Protein AF-A0A6G1S1X4-F1 (afdb_monomer)

Structure (mmCIF, N/CA/C/O backbone):
data_AF-A0A6G1S1X4-F1
#
_entry.id   AF-A0A6G1S1X4-F1
#
loop_
_atom_site.group_PDB
_atom_site.id
_atom_site.type_symbol
_atom_site.label_atom_id
_atom_site.label_alt_id
_atom_site.label_comp_id
_atom_site.label_asym_id
_atom_site.label_entity_id
_atom_site.label_seq_id
_atom_site.pdbx_PDB_ins_code
_atom_site.Cartn_x
_atom_site.Cartn_y
_atom_site.Cartn_z
_atom_site.occupancy
_atom_site.B_iso_or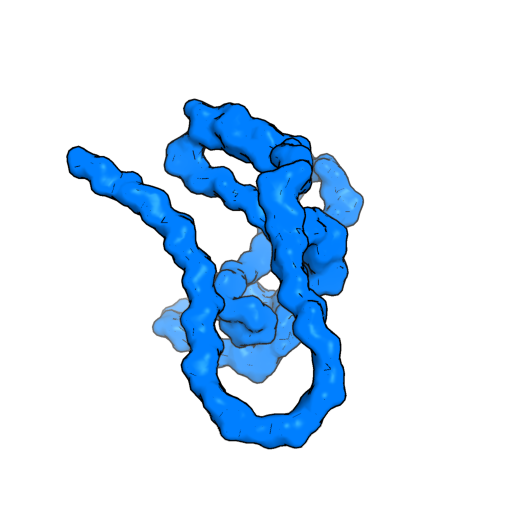_equiv
_atom_site.auth_seq_id
_atom_site.auth_comp_id
_atom_site.auth_asym_id
_atom_site.auth_atom_id
_atom_site.pdbx_PDB_model_num
ATOM 1 N N . LEU A 1 1 ? -6.000 -24.895 -25.074 1.00 34.41 1 LEU A N 1
ATOM 2 C CA . LEU A 1 1 ? -7.017 -23.899 -24.668 1.00 34.41 1 LEU A CA 1
ATOM 3 C C . LEU A 1 1 ? -6.335 -22.536 -24.623 1.00 34.41 1 LEU A C 1
ATOM 5 O O . LEU A 1 1 ? -5.523 -22.303 -23.740 1.00 34.41 1 LEU A O 1
ATOM 9 N N . ARG A 1 2 ? -6.551 -21.707 -25.653 1.00 25.94 2 ARG A N 1
ATOM 10 C CA . ARG A 1 2 ? -6.060 -20.321 -25.721 1.00 25.94 2 ARG A CA 1
ATOM 11 C C . ARG A 1 2 ? -6.908 -19.480 -24.770 1.00 25.94 2 ARG A C 1
ATOM 13 O O . ARG A 1 2 ? -8.113 -19.398 -24.989 1.00 25.94 2 ARG A O 1
ATOM 20 N N . PHE A 1 3 ? -6.298 -18.839 -23.782 1.00 36.88 3 PHE A N 1
ATOM 21 C CA . PHE A 1 3 ? -6.928 -17.700 -23.121 1.00 36.88 3 PHE A CA 1
ATOM 22 C C . PHE A 1 3 ? -6.531 -16.443 -23.890 1.00 36.88 3 PHE A C 1
ATOM 24 O O . PHE A 1 3 ? -5.357 -16.091 -23.973 1.00 36.88 3 PHE A O 1
ATOM 31 N N . GLY A 1 4 ? -7.524 -15.866 -24.567 1.00 34.44 4 GLY A N 1
ATOM 32 C CA . GLY A 1 4 ? -7.403 -14.619 -25.304 1.00 34.44 4 GLY A CA 1
ATOM 33 C C . GLY A 1 4 ? -7.146 -13.435 -24.375 1.00 34.44 4 GLY A C 1
ATOM 34 O O . GLY A 1 4 ? -7.507 -13.449 -23.200 1.00 34.44 4 GLY A O 1
ATOM 35 N N . SER A 1 5 ? -6.502 -12.422 -24.941 1.00 41.97 5 SER A N 1
ATOM 36 C CA . SER A 1 5 ? -6.198 -11.123 -24.346 1.00 41.97 5 SER A CA 1
ATOM 37 C C . SER A 1 5 ? -7.406 -10.469 -23.663 1.00 41.97 5 SER A C 1
ATOM 39 O O . SER A 1 5 ? -8.506 -10.538 -24.211 1.00 41.97 5 SER A O 1
ATOM 41 N N . PRO A 1 6 ? -7.210 -9.687 -22.589 1.00 48.66 6 PRO A N 1
ATOM 42 C CA . PRO A 1 6 ? -8.161 -8.660 -22.205 1.00 48.66 6 PRO A CA 1
ATOM 43 C C . PRO A 1 6 ? -7.628 -7.280 -22.611 1.00 48.66 6 PRO A C 1
ATOM 45 O O . PRO A 1 6 ? -6.820 -6.671 -21.917 1.00 48.66 6 PRO A O 1
ATOM 48 N N . ASN A 1 7 ? -8.118 -6.773 -23.744 1.00 40.28 7 ASN A N 1
ATOM 49 C CA . ASN A 1 7 ? -8.338 -5.337 -23.904 1.00 40.28 7 ASN A CA 1
ATOM 50 C C . ASN A 1 7 ? -9.692 -5.054 -23.245 1.00 40.28 7 ASN A C 1
ATOM 52 O O . ASN A 1 7 ? -10.721 -5.456 -23.781 1.00 40.28 7 ASN A O 1
ATOM 56 N N . VAL A 1 8 ? -9.703 -4.408 -22.080 1.00 38.84 8 VAL A N 1
ATOM 57 C CA . VAL A 1 8 ? -10.938 -3.894 -21.472 1.00 38.84 8 VAL A CA 1
ATOM 58 C C . VAL A 1 8 ? -10.743 -2.409 -21.204 1.00 38.84 8 VAL A C 1
ATOM 60 O O . VAL A 1 8 ? -10.212 -1.994 -20.177 1.00 38.84 8 VAL A O 1
ATOM 63 N N . CYS A 1 9 ? -11.169 -1.609 -22.178 1.00 32.97 9 CYS A N 1
ATOM 64 C CA . CYS A 1 9 ? -11.551 -0.220 -21.980 1.00 32.97 9 CYS A CA 1
ATOM 65 C C . CYS A 1 9 ? -13.013 -0.219 -21.519 1.00 32.97 9 CYS A C 1
ATOM 67 O O . CYS A 1 9 ? -13.884 -0.694 -22.243 1.00 32.97 9 CYS A O 1
ATOM 69 N N . LEU A 1 10 ? -13.287 0.292 -20.320 1.00 31.92 10 LEU A N 1
ATOM 70 C CA . LEU A 1 10 ? -14.651 0.536 -19.853 1.00 31.92 10 LEU A CA 1
ATOM 71 C C . LEU A 1 10 ? -15.073 1.941 -20.298 1.00 31.92 10 LEU A C 1
ATOM 73 O O . LEU A 1 10 ? -14.642 2.931 -19.711 1.00 31.92 10 LEU A O 1
ATOM 77 N N . SER A 1 11 ? -15.898 2.020 -21.342 1.00 37.84 11 SER A N 1
ATOM 78 C CA . SER A 1 11 ? -16.684 3.206 -21.688 1.00 37.84 11 SER A CA 1
ATOM 79 C C . SER A 1 11 ? -18.157 2.945 -21.367 1.00 37.84 11 SER A C 1
ATOM 81 O O . SER A 1 11 ? -18.724 1.924 -21.751 1.00 37.84 11 SER A O 1
ATOM 83 N N . GLY A 1 12 ? -18.781 3.874 -20.647 1.00 31.62 12 GLY A N 1
ATOM 84 C CA . GLY A 1 12 ? -20.222 3.917 -20.421 1.00 31.62 12 GLY A CA 1
ATOM 85 C C . GLY A 1 12 ? -20.705 5.350 -20.612 1.00 31.62 12 GLY A C 1
ATOM 86 O O . GLY A 1 12 ? -20.195 6.258 -19.960 1.00 31.62 12 GLY A O 1
ATOM 87 N N . SER A 1 13 ? -21.653 5.551 -21.525 1.00 36.47 13 SER A N 1
ATOM 88 C CA . SER A 1 13 ? -22.295 6.838 -21.821 1.00 36.47 13 SER A CA 1
ATOM 89 C C . SER A 1 13 ? -23.803 6.740 -21.577 1.00 36.47 13 SER A C 1
ATOM 91 O O . SER A 1 13 ? -24.414 5.752 -21.979 1.00 36.47 13 SER A O 1
ATOM 93 N N . SER A 1 14 ? -24.416 7.789 -21.014 1.00 35.94 14 SER A N 1
ATOM 94 C CA . SER A 1 14 ? -25.858 8.067 -21.150 1.00 35.94 14 SER A CA 1
ATOM 95 C C . SER A 1 14 ? -26.177 9.577 -21.038 1.00 35.94 14 SER A C 1
ATOM 97 O O . SER A 1 14 ? -26.083 10.146 -19.958 1.00 35.94 14 SER A O 1
ATOM 99 N N . ALA A 1 15 ? -26.518 10.165 -22.195 1.00 32.44 15 ALA A N 1
ATOM 100 C CA . ALA A 1 15 ? -27.344 11.342 -22.559 1.00 32.44 15 ALA A CA 1
ATOM 101 C C . ALA A 1 15 ? -27.519 12.623 -21.669 1.00 32.44 15 ALA A C 1
ATOM 103 O O . ALA A 1 15 ? -28.174 12.595 -20.634 1.00 32.44 15 ALA A O 1
ATOM 104 N N . SER A 1 16 ? -27.015 13.734 -22.249 1.00 30.92 16 SER A N 1
ATOM 105 C CA . SER A 1 16 ? -27.260 15.215 -22.316 1.00 30.92 16 SER A CA 1
ATOM 106 C C . SER A 1 16 ? -28.614 15.877 -21.892 1.00 30.92 16 SER A C 1
ATOM 108 O O . SER A 1 16 ? -29.606 15.150 -21.843 1.00 30.92 16 SER A O 1
ATOM 110 N N . PRO A 1 17 ? -28.715 17.235 -21.659 1.00 41.69 17 PRO A N 1
ATOM 111 C CA . PRO A 1 17 ? -28.137 18.326 -22.488 1.00 41.69 17 PRO A CA 1
ATOM 112 C C . PRO A 1 17 ? -27.447 19.568 -21.851 1.00 41.69 17 PRO A C 1
ATOM 114 O O . PRO A 1 17 ? -27.802 20.053 -20.785 1.00 41.69 17 PRO A O 1
ATOM 117 N N . GLU A 1 18 ? -26.482 20.060 -22.651 1.00 32.25 18 GLU A N 1
ATOM 118 C CA . GLU A 1 18 ? -26.032 21.435 -22.974 1.00 32.25 18 GLU A CA 1
ATOM 119 C C . GLU A 1 18 ? -25.425 22.386 -21.917 1.00 32.25 18 GLU A C 1
ATOM 121 O O . GLU A 1 18 ? -26.117 23.148 -21.253 1.00 32.25 18 GLU A O 1
ATOM 126 N N . SER A 1 19 ? -24.086 22.491 -21.943 1.00 34.91 19 SER A N 1
ATOM 127 C CA . SER A 1 19 ? -23.380 23.771 -22.153 1.00 34.91 19 SER A CA 1
ATOM 128 C C . SER A 1 19 ? -21.953 23.509 -22.660 1.00 34.91 19 SER A C 1
ATOM 130 O O . SER A 1 19 ? -21.225 22.701 -22.084 1.00 34.91 19 SER A O 1
ATOM 132 N N . GLU A 1 20 ? -21.587 24.174 -23.751 1.00 42.66 20 GLU A N 1
ATOM 133 C CA . GLU A 1 20 ? -20.330 24.088 -24.502 1.00 42.66 20 GLU A CA 1
ATOM 134 C C . GLU A 1 20 ? -19.066 24.179 -23.622 1.00 42.66 20 GLU A C 1
ATOM 136 O O . GLU A 1 20 ? -18.915 25.161 -22.902 1.00 42.66 20 GLU A O 1
ATOM 141 N N . ASN A 1 21 ? -18.122 23.225 -23.735 1.00 38.25 21 ASN A N 1
ATOM 142 C CA . ASN A 1 21 ? -16.709 23.543 -24.013 1.00 38.25 21 ASN A CA 1
ATOM 143 C C . ASN A 1 21 ? -15.818 22.300 -24.249 1.00 38.25 21 ASN A C 1
ATOM 145 O O . ASN A 1 21 ? -15.581 21.510 -23.342 1.00 38.25 21 ASN A O 1
ATOM 149 N N . THR A 1 22 ? -15.250 22.232 -25.456 1.00 38.44 22 THR A N 1
ATOM 150 C CA . THR A 1 22 ? -13.981 21.584 -25.842 1.00 38.44 22 THR A CA 1
ATOM 151 C C . THR A 1 22 ? -13.758 20.118 -25.434 1.00 38.44 22 THR A C 1
ATOM 153 O O . THR A 1 22 ? -13.136 19.809 -24.417 1.00 38.44 22 THR A O 1
ATOM 156 N N . ASP A 1 23 ? -14.136 19.216 -26.347 1.00 39.53 23 ASP A N 1
ATOM 157 C CA . ASP A 1 23 ? -13.670 17.828 -26.430 1.00 39.53 23 ASP A CA 1
ATOM 158 C C . ASP A 1 23 ? -12.138 17.762 -26.560 1.00 39.53 23 ASP A C 1
ATOM 160 O O . ASP A 1 23 ? -11.572 17.656 -27.648 1.00 39.53 23 ASP A O 1
ATOM 164 N N . SER A 1 24 ? -11.436 17.759 -25.431 1.00 51.19 24 SER A N 1
ATOM 165 C CA . SER A 1 24 ? -10.088 17.190 -25.361 1.00 51.19 24 SER A CA 1
ATOM 166 C C . SER A 1 24 ? -10.214 15.692 -25.119 1.00 51.19 24 SER A C 1
ATOM 168 O O . SER A 1 24 ? -9.851 15.174 -24.063 1.00 51.19 24 SER A O 1
ATOM 170 N N . SER A 1 25 ? -10.764 14.993 -26.117 1.00 49.75 25 SER A N 1
ATOM 171 C CA . SER A 1 25 ? -10.571 13.553 -26.239 1.00 49.75 25 SER A CA 1
ATOM 172 C C . SER A 1 25 ? -9.062 13.327 -26.269 1.00 49.75 25 SER A C 1
ATOM 174 O O . SER A 1 25 ? -8.375 13.695 -27.223 1.00 49.75 25 SER A O 1
ATOM 176 N N . SER A 1 26 ? -8.507 12.836 -25.157 1.00 55.41 26 SER A N 1
ATOM 177 C CA . SER A 1 26 ? -7.088 12.523 -25.091 1.00 55.41 26 SER A CA 1
ATOM 178 C C . SER A 1 26 ? -6.873 11.339 -26.019 1.00 55.41 26 SER A C 1
ATOM 180 O O . SER A 1 26 ? -7.031 10.179 -25.632 1.00 55.41 26 SER A O 1
ATOM 182 N N . LEU A 1 27 ? -6.575 11.648 -27.276 1.00 44.09 27 LEU A N 1
ATOM 183 C CA . LEU A 1 27 ? -5.941 10.752 -28.214 1.00 44.09 27 LEU A CA 1
ATOM 184 C C . LEU A 1 27 ? -4.657 10.301 -27.526 1.00 44.09 27 LEU A C 1
ATOM 186 O O . LEU A 1 27 ? -3.635 10.980 -27.573 1.00 44.09 27 LEU A O 1
ATOM 190 N N . CYS A 1 28 ? -4.745 9.192 -26.792 1.00 43.78 28 CYS A N 1
ATOM 191 C CA . CYS A 1 28 ? -3.589 8.473 -26.306 1.00 43.78 28 CYS A CA 1
ATOM 192 C C . CYS A 1 28 ? -2.774 8.152 -27.550 1.00 43.78 28 CYS A C 1
ATOM 194 O O . CYS A 1 28 ? -3.160 7.284 -28.333 1.00 43.78 28 CYS A O 1
ATOM 196 N N . SER A 1 29 ? -1.710 8.925 -27.764 1.00 46.44 29 SER A N 1
ATOM 197 C CA . SER A 1 29 ? -0.785 8.766 -28.871 1.00 46.44 29 SER A CA 1
ATOM 198 C C . SER A 1 29 ? -0.390 7.298 -28.952 1.00 46.44 29 SER A C 1
ATOM 200 O O . SER A 1 29 ? 0.349 6.799 -28.107 1.00 46.44 29 SER A O 1
ATOM 202 N N . GLN A 1 30 ? -0.895 6.603 -29.971 1.00 48.06 30 GLN A N 1
ATOM 203 C CA . GLN A 1 30 ? -0.666 5.173 -30.202 1.00 48.06 30 GLN A CA 1
ATOM 204 C C . GLN A 1 30 ? 0.799 4.852 -30.558 1.00 48.06 30 GLN A C 1
ATOM 206 O O . GLN A 1 30 ? 1.129 3.702 -30.814 1.00 48.06 30 GLN A O 1
ATOM 211 N N . ASN A 1 31 ? 1.679 5.857 -30.520 1.00 44.31 31 ASN A N 1
ATOM 212 C CA . ASN A 1 31 ? 3.085 5.784 -30.903 1.00 44.31 31 ASN A CA 1
ATOM 213 C C . ASN A 1 31 ? 4.023 6.302 -29.797 1.00 44.31 31 ASN A C 1
ATOM 215 O O . ASN A 1 31 ? 5.124 6.754 -30.100 1.00 44.31 31 ASN A O 1
ATOM 219 N N . ALA A 1 32 ? 3.602 6.310 -28.527 1.00 51.91 32 ALA A N 1
ATOM 220 C CA . ALA A 1 32 ? 4.558 6.541 -27.449 1.00 51.91 32 ALA A CA 1
ATOM 221 C C . ALA A 1 32 ? 5.546 5.368 -27.438 1.00 51.91 32 ALA A C 1
ATOM 223 O O . ALA A 1 32 ? 5.125 4.218 -27.294 1.00 51.91 32 ALA A O 1
ATOM 224 N N . GLU A 1 33 ? 6.832 5.662 -27.643 1.00 59.62 33 GLU A N 1
ATOM 225 C CA . GLU A 1 33 ? 7.908 4.680 -27.550 1.00 59.62 33 GLU A CA 1
ATOM 226 C C . GLU A 1 33 ? 7.704 3.817 -26.305 1.00 59.62 33 GLU A C 1
ATOM 228 O O . GLU A 1 33 ? 7.396 4.322 -25.220 1.00 59.62 33 GLU A O 1
ATOM 233 N N . GLU A 1 34 ? 7.815 2.502 -26.481 1.00 66.25 3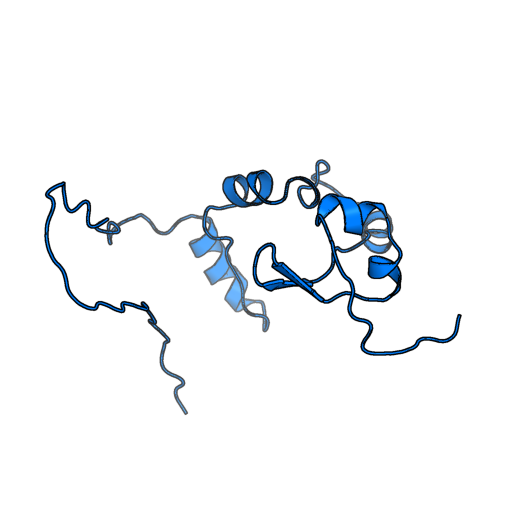4 GLU A N 1
ATOM 234 C CA . GLU A 1 34 ? 7.644 1.560 -25.390 1.00 66.25 34 GLU A CA 1
ATOM 235 C C . GLU A 1 34 ? 8.608 1.927 -24.259 1.00 66.25 34 GLU A C 1
ATOM 237 O O . GLU A 1 34 ? 9.824 1.791 -24.401 1.00 66.25 34 GLU A O 1
ATOM 242 N N . GLY A 1 35 ? 8.060 2.435 -23.151 1.00 79.94 35 GLY A N 1
ATOM 243 C CA . GLY A 1 35 ? 8.864 2.947 -22.051 1.00 79.94 35 GLY A CA 1
ATOM 244 C 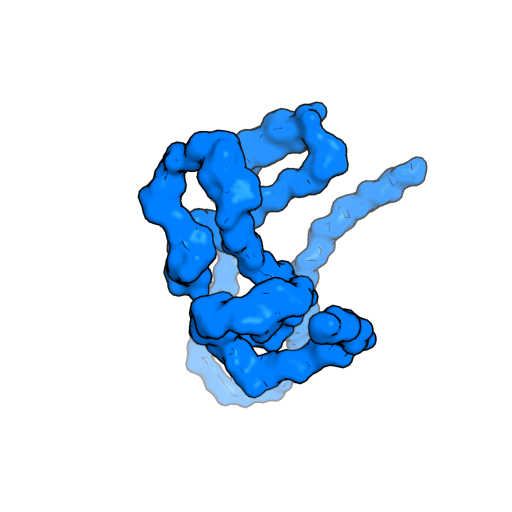C . GLY A 1 35 ? 9.813 1.879 -21.514 1.00 79.94 35 GLY A C 1
ATOM 245 O O . GLY A 1 35 ? 9.459 0.704 -21.433 1.00 79.94 35 GLY A O 1
ATOM 246 N N . THR A 1 36 ? 11.005 2.294 -21.088 1.00 88.38 36 THR A N 1
ATOM 247 C CA . THR A 1 36 ? 12.081 1.417 -20.598 1.00 88.38 36 THR A CA 1
ATOM 248 C C . THR A 1 36 ? 11.608 0.377 -19.569 1.00 88.38 36 THR A C 1
ATOM 250 O O . THR A 1 36 ? 12.032 -0.774 -19.605 1.00 88.38 36 THR A O 1
ATOM 253 N N . ALA A 1 37 ? 10.675 0.748 -18.684 1.00 90.06 37 ALA A N 1
ATOM 254 C CA . ALA A 1 37 ? 10.092 -0.169 -17.702 1.00 90.06 37 ALA A CA 1
ATOM 255 C C . ALA A 1 37 ? 9.303 -1.331 -18.337 1.00 90.06 37 ALA A C 1
ATOM 257 O O . ALA A 1 37 ? 9.342 -2.442 -17.818 1.00 90.06 37 ALA A O 1
ATOM 258 N N . ILE A 1 38 ? 8.608 -1.093 -19.455 1.00 90.50 38 ILE A N 1
ATOM 259 C CA . ILE A 1 38 ? 7.843 -2.117 -20.182 1.00 90.50 38 ILE A CA 1
ATOM 260 C C . ILE A 1 38 ? 8.796 -3.088 -20.876 1.00 90.50 38 ILE A C 1
ATOM 262 O O . ILE A 1 38 ? 8.615 -4.299 -20.755 1.00 90.50 38 ILE A O 1
ATOM 266 N N . GLN A 1 39 ? 9.852 -2.565 -21.507 1.00 91.69 39 GLN A N 1
ATOM 267 C CA . GLN A 1 39 ? 10.883 -3.393 -22.134 1.00 91.69 39 GLN A CA 1
ATOM 268 C C . GLN A 1 39 ? 11.523 -4.336 -21.107 1.00 91.69 39 GLN A C 1
ATOM 270 O O . GLN A 1 39 ? 11.560 -5.547 -21.317 1.00 91.69 39 GLN A O 1
ATOM 275 N N . TYR A 1 40 ? 11.943 -3.807 -19.951 1.00 91.19 40 TYR A N 1
ATOM 276 C CA . TYR A 1 40 ? 12.509 -4.634 -18.884 1.00 91.19 40 TYR A CA 1
ATOM 277 C C . TYR A 1 40 ? 11.504 -5.617 -18.286 1.00 91.19 40 TYR A C 1
ATOM 279 O O . TYR A 1 40 ? 11.879 -6.751 -18.001 1.00 91.19 40 TYR A O 1
ATOM 287 N N . ALA A 1 41 ? 10.238 -5.227 -18.115 1.00 92.38 41 ALA A N 1
ATOM 288 C CA . ALA A 1 41 ? 9.209 -6.126 -17.602 1.00 92.38 41 ALA A CA 1
ATOM 289 C C . ALA A 1 41 ? 8.998 -7.339 -18.517 1.00 92.38 41 ALA A C 1
ATOM 291 O O . ALA A 1 41 ? 8.871 -8.453 -18.013 1.00 92.38 41 ALA A O 1
ATOM 292 N N . ARG A 1 42 ? 9.020 -7.145 -19.844 1.00 91.69 42 ARG A N 1
ATOM 293 C CA . ARG A 1 42 ? 8.920 -8.247 -20.815 1.00 91.69 42 ARG A CA 1
ATOM 294 C C . ARG A 1 42 ? 10.094 -9.207 -20.700 1.00 91.69 42 ARG A C 1
ATOM 296 O O . ARG A 1 42 ? 9.865 -10.402 -20.552 1.00 91.69 42 ARG A O 1
ATOM 303 N N . SER A 1 43 ? 11.323 -8.688 -20.694 1.00 92.50 43 SER A N 1
ATOM 304 C CA . SER A 1 43 ? 12.515 -9.525 -20.518 1.00 92.50 43 SER A CA 1
ATOM 305 C C . SER A 1 43 ? 12.489 -10.262 -19.181 1.00 92.50 43 SER A C 1
ATOM 307 O O . SER A 1 43 ? 12.860 -11.425 -19.106 1.00 92.50 43 SER A O 1
ATOM 309 N N . PHE A 1 44 ? 12.028 -9.606 -18.113 1.00 91.94 44 PHE A N 1
ATOM 310 C CA . PHE A 1 44 ? 11.956 -10.212 -16.787 1.00 91.94 44 PHE A CA 1
ATOM 311 C C . PHE A 1 44 ? 10.888 -11.308 -16.705 1.00 91.94 44 PHE A C 1
ATOM 313 O O . PHE A 1 44 ? 11.102 -12.316 -16.037 1.00 91.94 44 PHE A O 1
ATOM 320 N N . GLN A 1 45 ? 9.767 -11.153 -17.413 1.00 94.31 45 GLN A N 1
ATOM 321 C CA . GLN A 1 45 ? 8.659 -12.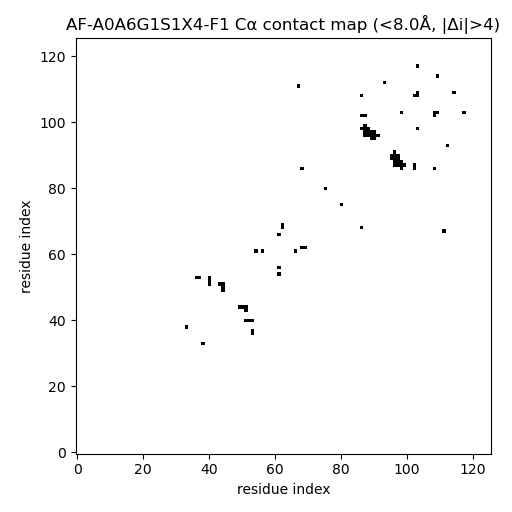109 -17.407 1.00 94.31 45 GLN A CA 1
ATOM 322 C C . GLN A 1 45 ? 9.059 -13.507 -17.904 1.00 94.31 45 GLN A C 1
ATOM 324 O O . GLN A 1 45 ? 8.454 -14.492 -17.492 1.00 94.31 45 GLN A O 1
ATOM 329 N N . GLU A 1 46 ? 10.110 -13.619 -18.716 1.00 92.81 46 GLU A N 1
ATOM 330 C CA . GLU A 1 46 ? 10.665 -14.907 -19.156 1.00 92.81 46 GLU A CA 1
ATOM 331 C C . GLU A 1 46 ? 11.267 -15.731 -18.002 1.00 92.81 46 GLU A C 1
ATOM 333 O O . GLU A 1 46 ? 11.367 -16.953 -18.098 1.00 92.81 46 GLU A O 1
ATOM 338 N N . PHE A 1 47 ? 11.630 -15.083 -16.890 1.00 93.88 47 PHE A N 1
ATOM 339 C CA . PHE A 1 47 ? 12.323 -15.702 -15.755 1.00 93.88 47 PHE A CA 1
ATOM 340 C C . PHE A 1 47 ? 11.432 -15.917 -14.527 1.00 93.88 47 PHE A C 1
ATOM 342 O O . PHE A 1 47 ? 11.896 -16.450 -13.518 1.00 93.88 47 PHE A O 1
ATOM 349 N N . THR A 1 48 ? 10.162 -15.508 -14.572 1.00 93.88 48 THR A N 1
ATOM 350 C CA . THR A 1 48 ? 9.255 -15.573 -13.418 1.00 93.88 48 THR A CA 1
ATOM 351 C C . THR A 1 48 ? 7.901 -16.167 -13.786 1.00 93.88 48 THR A C 1
ATOM 353 O O . THR A 1 48 ? 7.280 -15.805 -14.778 1.00 93.88 48 THR A O 1
ATOM 356 N N . LEU A 1 49 ? 7.404 -17.053 -12.918 1.00 92.06 49 LEU A N 1
ATOM 357 C CA . LEU A 1 49 ? 6.040 -17.589 -12.987 1.00 92.06 49 LEU A CA 1
ATOM 358 C C . LEU A 1 49 ? 4.988 -16.604 -12.446 1.00 92.06 49 LEU A C 1
ATOM 360 O O . LEU A 1 49 ? 3.792 -16.803 -12.650 1.00 92.06 49 LEU A O 1
ATOM 364 N N . HIS A 1 50 ? 5.421 -15.555 -11.745 1.00 91.38 50 HIS A N 1
ATOM 365 C CA . HIS A 1 50 ? 4.558 -14.523 -11.186 1.00 91.38 50 HIS A CA 1
ATOM 366 C C . HIS A 1 50 ? 4.350 -13.389 -12.199 1.00 91.38 50 HIS A C 1
ATOM 368 O O . HIS A 1 50 ? 5.300 -13.003 -12.891 1.00 91.38 50 HIS A O 1
ATOM 374 N N . PRO A 1 51 ? 3.130 -12.830 -12.285 1.00 91.12 51 PRO A N 1
ATOM 375 C CA . PRO A 1 51 ? 2.839 -11.736 -13.201 1.00 91.12 51 PRO A CA 1
ATOM 376 C C . PRO A 1 51 ? 3.681 -10.503 -12.858 1.00 91.12 51 PRO A C 1
ATOM 378 O O . PRO A 1 51 ? 3.712 -10.053 -11.713 1.00 91.12 51 PRO A O 1
ATOM 381 N N . VAL A 1 52 ? 4.340 -9.937 -13.870 1.00 92.25 52 VAL A N 1
ATOM 382 C CA . VAL A 1 52 ? 5.116 -8.701 -13.736 1.00 92.25 52 VAL A CA 1
ATOM 383 C C . VAL A 1 52 ? 4.176 -7.515 -13.933 1.00 92.25 52 VAL A C 1
ATOM 385 O O . VAL A 1 52 ? 3.572 -7.359 -14.993 1.00 92.25 52 VAL A O 1
ATOM 388 N N . LEU A 1 53 ? 4.034 -6.685 -12.902 1.00 91.06 53 LEU A N 1
ATOM 389 C CA . LEU A 1 53 ? 3.159 -5.513 -12.912 1.00 91.06 53 LEU A CA 1
ATOM 390 C C . LEU A 1 53 ? 3.988 -4.230 -12.989 1.00 91.06 53 LEU A C 1
ATOM 392 O O . LEU A 1 53 ? 5.044 -4.121 -12.370 1.00 91.06 53 LEU A O 1
ATOM 396 N N . ILE A 1 54 ? 3.489 -3.241 -13.732 1.00 91.00 54 ILE A N 1
ATOM 397 C CA . ILE A 1 54 ? 4.147 -1.940 -13.907 1.00 91.00 54 ILE A CA 1
ATOM 398 C C . ILE A 1 54 ? 3.288 -0.855 -13.263 1.00 91.00 54 ILE A C 1
ATOM 400 O O . ILE A 1 54 ? 2.086 -0.763 -13.514 1.00 91.00 54 ILE A O 1
ATOM 404 N N . LEU A 1 55 ? 3.919 0.004 -12.460 1.00 87.88 55 LEU A N 1
ATOM 405 C CA . LEU A 1 55 ? 3.256 1.138 -11.822 1.00 87.88 55 LEU A CA 1
ATOM 406 C C . LEU A 1 55 ? 2.8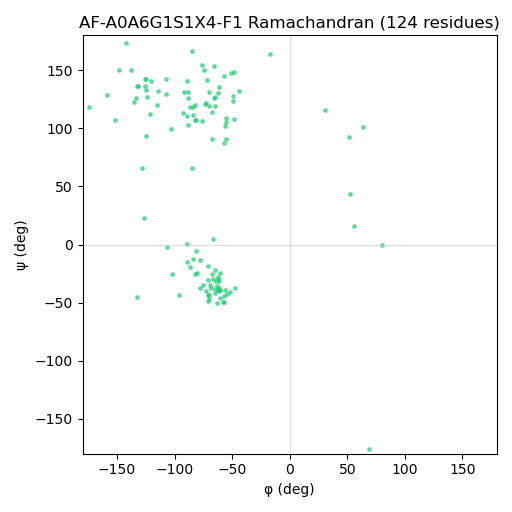35 2.182 -12.864 1.00 87.88 55 LEU A C 1
ATOM 408 O O . LEU A 1 55 ? 3.669 2.854 -13.479 1.00 87.88 55 LEU A O 1
ATOM 412 N N . ARG A 1 56 ? 1.523 2.360 -13.032 1.00 86.94 56 ARG A N 1
ATOM 413 C CA . ARG A 1 56 ? 0.959 3.399 -13.901 1.00 86.94 56 ARG A CA 1
ATOM 414 C C . ARG A 1 56 ? 1.309 4.786 -13.352 1.00 86.94 56 ARG A C 1
ATOM 416 O O . ARG A 1 56 ? 1.054 5.077 -12.190 1.00 86.94 56 ARG A O 1
ATOM 423 N N . GLY A 1 57 ? 1.893 5.644 -14.191 1.00 86.75 57 GLY A N 1
ATOM 424 C CA . GLY A 1 57 ? 2.392 6.965 -13.775 1.00 86.75 57 GLY A CA 1
ATOM 425 C C . GLY A 1 57 ? 3.766 6.940 -13.085 1.00 86.75 57 GLY A C 1
ATOM 426 O O . GLY A 1 57 ? 4.303 7.997 -12.752 1.00 86.75 57 GLY A O 1
ATOM 427 N N . GLY A 1 58 ? 4.360 5.753 -12.918 1.00 89.69 58 GLY A N 1
ATOM 428 C CA . GLY A 1 58 ? 5.699 5.562 -12.369 1.00 89.69 58 GLY A CA 1
ATOM 429 C C . GLY A 1 58 ? 5.826 5.893 -10.880 1.00 89.69 58 GLY A C 1
ATOM 430 O O . GLY A 1 58 ? 4.863 6.236 -10.194 1.00 89.69 58 GLY A O 1
ATOM 431 N N . TYR A 1 59 ? 7.062 5.815 -10.379 1.00 87.88 59 TYR A N 1
ATOM 432 C CA . TYR A 1 59 ? 7.357 6.051 -8.963 1.00 87.88 59 TYR A CA 1
ATOM 433 C C . TYR A 1 59 ? 6.997 7.470 -8.505 1.00 87.88 59 TYR A C 1
ATOM 435 O O . TYR A 1 59 ? 6.575 7.651 -7.372 1.00 87.88 59 TYR A O 1
ATOM 443 N N . ARG A 1 60 ? 7.100 8.468 -9.393 1.00 89.38 60 ARG A N 1
ATOM 444 C CA . ARG A 1 60 ? 6.780 9.869 -9.080 1.00 89.38 60 ARG A CA 1
ATOM 445 C C . ARG A 1 60 ? 5.324 10.053 -8.646 1.00 89.38 60 ARG A C 1
ATOM 447 O O . ARG A 1 60 ? 5.069 10.771 -7.687 1.00 89.38 60 ARG A O 1
ATOM 454 N N . LEU A 1 61 ? 4.377 9.449 -9.368 1.00 89.19 61 LEU A N 1
ATOM 455 C CA . LEU A 1 61 ? 2.962 9.550 -9.011 1.00 89.19 61 LEU A CA 1
ATOM 456 C C . LEU A 1 61 ? 2.679 8.760 -7.730 1.00 89.19 61 LEU A C 1
ATOM 458 O O . LEU A 1 61 ? 2.015 9.260 -6.828 1.00 89.19 61 LEU A O 1
ATOM 462 N N . PHE A 1 62 ? 3.244 7.555 -7.633 1.00 88.88 62 PHE A N 1
ATOM 463 C CA . PHE A 1 62 ? 3.107 6.706 -6.455 1.00 88.88 62 PHE A CA 1
ATOM 464 C C . PHE A 1 62 ? 3.601 7.397 -5.176 1.00 88.88 62 PHE A C 1
ATOM 466 O O . PHE A 1 62 ? 2.866 7.448 -4.194 1.00 88.88 62 PHE A O 1
ATOM 473 N N . SER A 1 63 ? 4.802 7.980 -5.191 1.00 90.44 63 SER A N 1
ATOM 474 C CA . SER A 1 63 ? 5.388 8.631 -4.014 1.00 90.44 63 SER A CA 1
ATOM 475 C C . SER A 1 63 ? 4.644 9.900 -3.595 1.00 90.44 63 SER A C 1
ATOM 477 O O . SER A 1 63 ? 4.662 10.250 -2.418 1.00 90.44 63 SER A O 1
ATOM 479 N N . ALA A 1 64 ? 3.956 10.569 -4.526 1.00 89.75 64 ALA A N 1
ATOM 480 C CA . ALA A 1 64 ? 3.089 11.700 -4.212 1.00 89.75 64 ALA A CA 1
ATOM 481 C C . ALA A 1 64 ? 1.789 11.261 -3.515 1.00 89.75 64 ALA A C 1
ATOM 483 O O . ALA A 1 64 ? 1.337 11.926 -2.585 1.00 89.75 64 ALA A O 1
ATOM 484 N N . CYS A 1 65 ? 1.190 10.148 -3.949 1.00 87.19 65 CYS A N 1
ATOM 485 C CA . CYS A 1 65 ? -0.045 9.622 -3.361 1.00 87.19 65 CYS A CA 1
ATOM 486 C C . CYS A 1 65 ? 0.196 8.889 -2.031 1.00 87.19 65 CYS A C 1
ATOM 488 O O . CYS A 1 65 ? -0.606 9.020 -1.108 1.00 87.19 65 CYS A O 1
ATOM 490 N N . TYR A 1 66 ? 1.306 8.156 -1.923 1.00 88.25 66 TYR A N 1
ATOM 491 C CA . TYR A 1 66 ? 1.638 7.294 -0.786 1.00 88.25 66 TYR A CA 1
ATOM 492 C C . TYR A 1 66 ? 3.045 7.603 -0.244 1.00 88.25 66 TYR A C 1
ATOM 494 O O . TYR A 1 66 ? 3.946 6.761 -0.314 1.00 88.25 66 TYR A O 1
ATOM 502 N N . PRO A 1 67 ? 3.273 8.805 0.318 1.00 87.75 67 PRO A N 1
ATOM 503 C CA . PRO A 1 67 ? 4.600 9.215 0.782 1.00 87.75 67 PRO A CA 1
ATOM 504 C C . PRO A 1 67 ? 5.144 8.316 1.901 1.00 87.75 67 PRO A C 1
ATOM 506 O O . PRO A 1 67 ? 6.347 8.089 1.976 1.00 87.75 67 PRO A O 1
ATOM 509 N N . PHE A 1 68 ? 4.271 7.737 2.724 1.00 86.75 68 PHE A N 1
ATOM 510 C CA . PHE A 1 68 ? 4.635 6.820 3.809 1.00 86.75 68 PHE A CA 1
ATOM 511 C C . PHE A 1 68 ? 5.119 5.439 3.328 1.00 86.75 68 PHE A C 1
ATOM 513 O O . PHE A 1 68 ? 5.791 4.739 4.079 1.00 86.75 68 PHE A O 1
ATOM 520 N N . LEU A 1 69 ? 4.819 5.051 2.081 1.00 84.94 69 LEU A N 1
ATOM 521 C CA . LEU A 1 69 ? 5.360 3.834 1.455 1.00 84.94 69 LEU A CA 1
ATOM 522 C C . LEU A 1 69 ? 6.681 4.095 0.728 1.00 84.94 69 LEU A C 1
ATOM 524 O O . LEU A 1 69 ? 7.398 3.160 0.365 1.00 84.94 69 LEU A O 1
ATOM 528 N N . SER A 1 70 ? 7.000 5.365 0.476 1.00 82.44 70 SER A N 1
ATOM 529 C CA . SER A 1 70 ? 8.234 5.733 -0.201 1.00 82.44 70 SER A CA 1
ATOM 530 C C . SER A 1 70 ? 9.417 5.531 0.743 1.00 82.44 70 SER A C 1
ATOM 532 O O . SER A 1 70 ? 9.474 6.078 1.844 1.00 82.44 70 SER A O 1
ATOM 534 N N . THR A 1 71 ? 10.369 4.700 0.324 1.00 73.75 71 THR A N 1
ATOM 535 C CA . THR A 1 71 ? 11.547 4.412 1.140 1.00 73.75 71 THR A CA 1
ATOM 536 C C . THR A 1 71 ? 12.670 5.378 0.788 1.00 73.75 71 THR A C 1
ATOM 538 O O . THR A 1 71 ? 12.985 5.574 -0.384 1.00 73.75 71 THR A O 1
ATOM 541 N N . GLN A 1 72 ? 13.289 5.987 1.803 1.00 68.50 72 GLN A N 1
ATOM 542 C CA . GLN A 1 72 ? 14.404 6.927 1.610 1.00 68.50 72 GLN A CA 1
ATOM 543 C C . GLN A 1 72 ? 15.748 6.210 1.387 1.00 68.50 72 GLN A C 1
ATOM 545 O O . GLN A 1 72 ? 16.654 6.762 0.766 1.00 68.50 72 GLN A O 1
ATOM 550 N N . LYS A 1 73 ? 15.883 4.969 1.875 1.00 73.88 73 LYS A N 1
ATOM 551 C CA . LYS A 1 73 ? 17.063 4.116 1.679 1.00 73.88 73 LYS A CA 1
ATOM 552 C C . LYS A 1 73 ? 16.944 3.298 0.388 1.00 73.88 73 LYS A C 1
ATOM 554 O O . LYS A 1 73 ? 15.980 2.564 0.204 1.00 73.88 73 LYS A O 1
ATOM 559 N N . ILE A 1 74 ? 17.960 3.395 -0.472 1.00 72.00 74 ILE A N 1
ATOM 560 C CA . ILE A 1 74 ? 18.056 2.637 -1.735 1.00 72.00 74 ILE A CA 1
ATOM 561 C C . ILE A 1 74 ? 18.593 1.212 -1.504 1.00 72.00 74 ILE A C 1
ATOM 563 O O . ILE A 1 74 ? 18.307 0.312 -2.287 1.00 72.00 74 ILE A O 1
ATOM 567 N N . LEU A 1 75 ? 19.356 0.994 -0.428 1.00 75.12 75 LEU A N 1
ATOM 568 C CA . LEU A 1 75 ? 19.976 -0.289 -0.103 1.00 75.12 75 LEU A CA 1
ATOM 569 C C . LEU A 1 75 ? 19.579 -0.720 1.308 1.00 75.12 75 LEU A C 1
ATOM 571 O 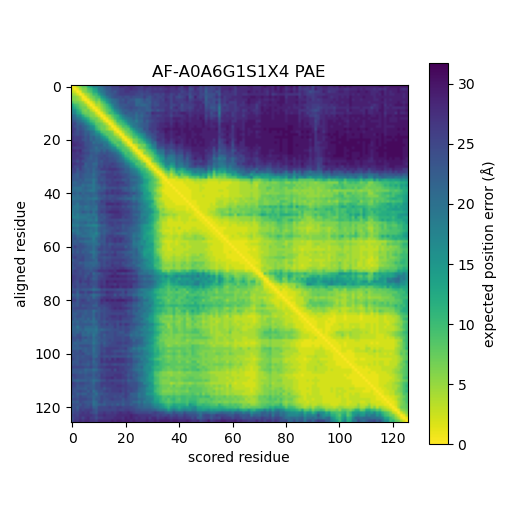O . LEU A 1 75 ? 19.669 0.075 2.245 1.00 75.12 75 LEU A O 1
ATOM 575 N N . TRP A 1 76 ? 19.171 -1.980 1.426 1.00 80.00 76 TRP A N 1
ATOM 576 C CA . TRP A 1 76 ? 18.797 -2.633 2.674 1.00 80.00 76 TRP A CA 1
ATOM 577 C C . TRP A 1 76 ? 19.603 -3.916 2.833 1.00 80.00 76 TRP A C 1
ATOM 579 O O . TRP A 1 76 ? 19.754 -4.682 1.877 1.00 80.00 76 TRP A O 1
ATOM 589 N N . MET A 1 77 ? 20.113 -4.161 4.036 1.00 88.38 77 MET A N 1
ATOM 590 C CA . MET A 1 77 ? 20.693 -5.456 4.382 1.00 88.38 77 MET A CA 1
ATOM 591 C C . MET A 1 77 ? 19.577 -6.491 4.580 1.00 88.38 77 MET A C 1
ATOM 593 O O . MET A 1 77 ? 18.500 -6.120 5.045 1.00 88.38 77 MET A O 1
ATOM 597 N N . PRO A 1 78 ? 19.813 -7.791 4.314 1.00 86.50 78 PRO A N 1
ATOM 598 C CA . PRO A 1 78 ? 18.791 -8.827 4.494 1.00 86.50 78 PRO A CA 1
ATOM 599 C C . PRO A 1 78 ? 18.133 -8.806 5.882 1.00 86.50 78 PRO A C 1
ATOM 601 O O . PRO A 1 78 ? 16.918 -8.861 5.983 1.00 86.50 78 PRO A O 1
ATOM 604 N N . GLN A 1 79 ? 18.924 -8.593 6.939 1.00 87.62 79 GLN A N 1
ATOM 605 C CA . GLN A 1 79 ? 18.412 -8.470 8.309 1.00 87.62 79 GLN A CA 1
ATOM 606 C C . GLN A 1 79 ? 17.461 -7.279 8.484 1.00 87.62 79 GLN A C 1
ATOM 608 O O . GLN A 1 79 ? 16.475 -7.367 9.203 1.00 87.62 79 GLN A O 1
ATOM 613 N N . GLU A 1 80 ? 17.740 -6.154 7.824 1.00 84.94 80 GLU A N 1
ATOM 614 C CA . GLU A 1 80 ? 16.845 -5.003 7.885 1.00 84.94 80 GLU A CA 1
ATOM 615 C C . GLU A 1 80 ? 15.541 -5.262 7.101 1.00 84.94 80 GLU A C 1
ATOM 617 O O . GLU A 1 80 ? 14.494 -4.748 7.489 1.00 84.94 80 GLU A O 1
ATOM 622 N N . LEU A 1 81 ? 15.585 -6.075 6.034 1.00 83.75 81 LEU A N 1
ATOM 623 C CA . LEU A 1 81 ? 14.392 -6.496 5.285 1.00 83.75 81 LEU A CA 1
ATOM 624 C C . LEU A 1 81 ? 13.497 -7.429 6.107 1.00 83.75 81 LEU A C 1
ATOM 626 O O . LEU A 1 81 ? 12.278 -7.291 6.052 1.00 83.75 81 LEU A O 1
ATOM 630 N N . ASP A 1 82 ? 14.081 -8.324 6.905 1.00 83.25 82 ASP A N 1
ATOM 631 C CA . ASP A 1 82 ? 13.324 -9.223 7.788 1.00 83.25 82 ASP A CA 1
ATOM 632 C C . ASP A 1 82 ? 12.544 -8.451 8.866 1.00 83.25 82 ASP A C 1
ATOM 634 O O . ASP A 1 82 ? 11.465 -8.860 9.296 1.00 83.25 82 ASP A O 1
ATOM 638 N N . ASN A 1 83 ? 13.080 -7.305 9.291 1.00 83.44 83 ASN A N 1
ATOM 639 C CA . ASN A 1 83 ? 12.449 -6.403 10.251 1.00 83.44 83 ASN A CA 1
ATOM 640 C C . ASN A 1 83 ? 11.535 -5.351 9.599 1.00 83.44 83 ASN A C 1
ATOM 642 O O . ASN A 1 83 ? 10.972 -4.518 10.314 1.00 83.44 83 ASN A O 1
ATOM 646 N N . PHE A 1 84 ? 11.383 -5.355 8.272 1.00 81.94 84 PHE A N 1
ATOM 647 C CA . PHE A 1 84 ? 10.586 -4.355 7.575 1.00 81.94 84 PHE A CA 1
ATOM 648 C C . PHE A 1 84 ? 9.091 -4.545 7.852 1.00 81.94 84 PHE A C 1
ATOM 650 O O . PHE A 1 84 ? 8.488 -5.565 7.513 1.00 81.94 84 PHE A O 1
ATOM 657 N N . GLN A 1 85 ? 8.471 -3.524 8.441 1.00 82.69 85 GLN A N 1
ATOM 658 C CA . GLN A 1 85 ? 7.039 -3.529 8.707 1.00 82.69 85 GLN A CA 1
ATOM 659 C C . GLN A 1 85 ? 6.272 -3.259 7.407 1.00 82.69 85 GLN A C 1
ATOM 661 O O . GLN A 1 85 ? 6.218 -2.136 6.906 1.00 82.69 85 GLN A O 1
ATOM 666 N N . THR A 1 86 ? 5.650 -4.298 6.857 1.00 87.62 86 THR A N 1
ATOM 667 C CA . THR A 1 86 ? 4.808 -4.171 5.663 1.00 87.62 86 THR A CA 1
ATOM 668 C C . THR A 1 86 ? 3.497 -3.463 5.988 1.00 87.62 86 THR A C 1
ATOM 670 O O . THR A 1 86 ? 2.879 -3.748 7.017 1.00 87.62 86 THR A O 1
ATOM 673 N N . TYR A 1 87 ? 3.021 -2.609 5.082 1.00 91.06 87 TYR A N 1
ATOM 674 C CA . TYR A 1 87 ? 1.682 -2.028 5.174 1.00 91.06 87 TYR A CA 1
ATOM 675 C C . TYR A 1 87 ? 0.593 -3.038 4.770 1.00 91.06 87 TYR A C 1
ATOM 677 O O . TYR A 1 87 ? 0.873 -3.969 4.011 1.00 91.06 87 TYR A O 1
ATOM 685 N N . PRO A 1 88 ? -0.645 -2.874 5.272 1.00 92.31 88 PRO A N 1
ATOM 686 C CA . PRO A 1 88 ? -1.812 -3.612 4.799 1.00 92.31 88 PRO A CA 1
ATOM 687 C C . PRO A 1 88 ? -1.978 -3.544 3.279 1.00 92.31 88 PRO A C 1
ATOM 689 O O . PRO A 1 88 ? -1.682 -2.526 2.653 1.00 92.31 88 PRO A O 1
ATOM 692 N N . VAL A 1 89 ? -2.516 -4.612 2.697 1.00 91.94 89 VAL A N 1
ATOM 693 C CA . VAL A 1 89 ? -2.840 -4.660 1.270 1.00 91.94 89 VAL A CA 1
ATOM 694 C C . VAL A 1 89 ? -4.025 -3.742 0.996 1.00 91.94 89 VAL A C 1
ATOM 696 O O . VAL A 1 89 ? -5.049 -3.810 1.673 1.00 91.94 89 VAL A O 1
ATOM 699 N N . GLU A 1 90 ? -3.907 -2.894 -0.017 1.00 91.38 90 GLU A N 1
ATOM 700 C CA . GLU A 1 90 ? -4.995 -2.036 -0.476 1.00 91.38 90 GLU A CA 1
ATOM 701 C C . GLU A 1 90 ? -5.928 -2.824 -1.406 1.00 91.38 90 GLU A C 1
ATOM 703 O O . GLU A 1 90 ? -5.505 -3.347 -2.435 1.00 91.38 90 GLU A O 1
ATOM 708 N N . ILE A 1 91 ? -7.204 -2.927 -1.028 1.00 93.50 91 ILE A N 1
ATOM 709 C CA . ILE A 1 91 ? -8.245 -3.604 -1.816 1.00 93.50 91 ILE A CA 1
ATOM 710 C C . ILE A 1 91 ? -9.014 -2.584 -2.652 1.00 93.50 91 ILE A C 1
ATOM 712 O O . ILE A 1 91 ? -9.288 -2.816 -3.828 1.00 93.50 91 ILE A O 1
ATOM 716 N N . LEU A 1 92 ? -9.351 -1.443 -2.041 1.00 90.88 92 LEU A N 1
ATOM 717 C CA . LEU A 1 92 ? -9.929 -0.294 -2.730 1.00 90.88 92 LEU A CA 1
ATOM 718 C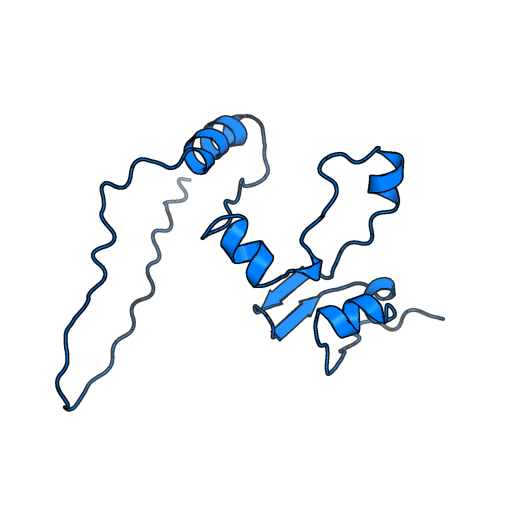 C . LEU A 1 92 ? -9.065 0.937 -2.468 1.00 90.88 92 LEU A C 1
ATOM 720 O O . LEU A 1 92 ? -8.863 1.271 -1.293 1.00 90.88 92 LEU A O 1
ATOM 724 N N . PRO A 1 93 ? -8.624 1.637 -3.530 1.00 87.50 93 PRO A N 1
ATOM 725 C CA . PRO A 1 93 ? -7.768 2.802 -3.407 1.00 87.50 93 PRO A CA 1
ATOM 726 C C . PRO A 1 93 ? -8.283 3.820 -2.390 1.00 87.50 93 PRO A C 1
ATOM 728 O O . PRO A 1 93 ? -9.418 4.296 -2.499 1.00 87.50 93 PRO A O 1
ATOM 731 N N . ALA A 1 94 ? -7.444 4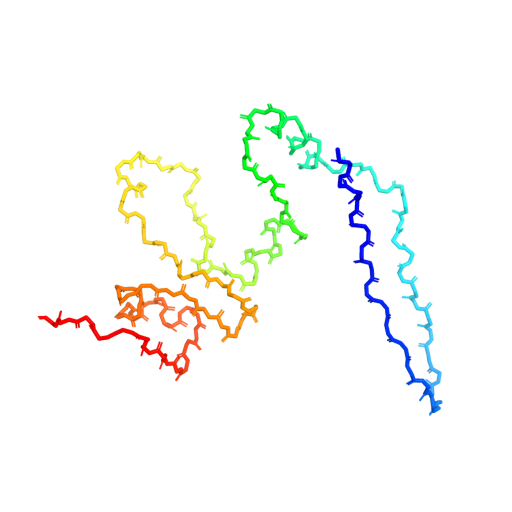.139 -1.406 1.00 85.88 94 ALA A N 1
ATOM 732 C CA . ALA A 1 94 ? -7.685 5.093 -0.328 1.00 85.88 94 ALA A CA 1
ATOM 733 C C . ALA A 1 94 ? -8.944 4.834 0.533 1.00 85.88 94 ALA A C 1
ATOM 735 O O . ALA A 1 94 ? -9.387 5.737 1.246 1.00 85.88 94 ALA A O 1
ATOM 736 N N . GLN A 1 95 ? -9.532 3.632 0.480 1.00 90.69 95 GLN A N 1
ATOM 737 C CA . GLN A 1 95 ? -10.821 3.337 1.125 1.00 90.69 95 GLN A CA 1
ATOM 738 C C . GLN A 1 95 ? -10.832 2.042 1.933 1.00 90.69 95 GLN A C 1
ATOM 740 O O . GLN A 1 95 ? -11.356 2.035 3.047 1.00 90.69 95 GLN A O 1
ATOM 745 N N . LEU A 1 96 ? -10.288 0.950 1.390 1.00 93.94 96 LEU A N 1
ATOM 746 C CA . LEU A 1 96 ? -10.361 -0.367 2.021 1.00 93.94 96 LEU A CA 1
ATOM 747 C C . LEU A 1 96 ? -9.000 -1.044 2.009 1.00 93.94 96 LEU A C 1
ATOM 749 O O . LEU A 1 96 ? -8.409 -1.257 0.950 1.00 93.94 96 LEU A O 1
ATOM 753 N N . TYR A 1 97 ? -8.571 -1.455 3.196 1.00 94.19 97 TYR A N 1
ATOM 754 C CA . TYR A 1 97 ? -7.312 -2.144 3.418 1.00 94.19 97 TYR A CA 1
ATOM 755 C C . TYR A 1 97 ? -7.559 -3.469 4.129 1.00 94.19 97 TYR A C 1
ATOM 757 O O . TYR A 1 97 ? -8.414 -3.564 5.010 1.00 94.19 97 TYR A O 1
ATOM 765 N N . MET A 1 98 ? -6.791 -4.484 3.755 1.00 94.31 98 MET A N 1
ATOM 766 C CA . MET A 1 98 ? -6.786 -5.800 4.375 1.00 94.31 98 MET A CA 1
ATOM 767 C C . MET A 1 98 ? -5.425 -6.032 5.023 1.00 94.31 98 MET A C 1
ATOM 769 O O . MET A 1 98 ? -4.390 -6.003 4.357 1.00 94.31 98 MET A O 1
ATOM 773 N N . GLY A 1 99 ? -5.429 -6.249 6.334 1.00 91.75 99 GLY A N 1
ATOM 774 C CA . GLY A 1 99 ? -4.214 -6.422 7.116 1.00 91.75 99 GLY A CA 1
ATOM 775 C C . GLY A 1 99 ? -4.362 -7.462 8.217 1.00 91.75 99 GLY A C 1
ATOM 776 O O . GLY A 1 99 ? -5.442 -7.991 8.473 1.00 91.75 99 GLY A O 1
ATOM 777 N N . SER A 1 100 ? -3.240 -7.750 8.861 1.00 90.94 100 SER A N 1
ATOM 778 C CA . SER A 1 100 ? -3.151 -8.601 10.045 1.00 90.94 100 SER A CA 1
ATOM 779 C C . SER A 1 100 ? -3.427 -7.816 11.331 1.00 90.94 100 SER A C 1
ATOM 781 O O . SER A 1 100 ? -3.366 -6.585 11.353 1.00 90.94 100 SER A O 1
ATOM 783 N N . PHE A 1 101 ? -3.645 -8.534 12.436 1.00 89.25 101 PHE A N 1
ATOM 784 C CA . PHE A 1 101 ? -3.835 -7.938 13.762 1.00 89.25 101 PHE A CA 1
ATOM 785 C C . PHE A 1 101 ? -2.688 -6.997 14.164 1.00 89.25 101 PHE A C 1
ATOM 787 O O . PHE A 1 101 ? -2.930 -5.884 14.619 1.00 89.25 101 PHE A O 1
ATOM 794 N N . LYS A 1 102 ? -1.431 -7.391 13.905 1.00 89.19 102 LYS A N 1
ATOM 795 C CA . LYS A 1 102 ? -0.254 -6.558 14.210 1.00 89.19 102 LYS A CA 1
ATOM 796 C C . LYS A 1 102 ? -0.325 -5.184 13.539 1.00 89.19 102 LYS A C 1
ATOM 798 O O . LYS A 1 102 ? 0.040 -4.194 14.157 1.00 89.19 102 LYS A O 1
ATOM 803 N N . GLN A 1 103 ? -0.811 -5.128 12.299 1.00 91.06 103 GLN A N 1
ATOM 804 C CA . GLN A 1 103 ? -0.961 -3.877 11.551 1.00 91.06 103 GLN A CA 1
ATOM 805 C C . GLN A 1 103 ? -2.166 -3.064 12.040 1.00 91.06 103 GLN A C 1
ATOM 807 O O . GLN A 1 103 ? -2.099 -1.840 12.078 1.00 91.06 103 GLN A O 1
ATOM 812 N N . ALA A 1 104 ? -3.253 -3.730 12.441 1.00 88.88 104 ALA A N 1
ATOM 813 C CA . ALA A 1 104 ? -4.438 -3.079 13.001 1.00 88.88 104 ALA A CA 1
ATOM 814 C C . ALA A 1 104 ? -4.162 -2.411 14.363 1.00 88.88 104 ALA A C 1
ATOM 816 O O . ALA A 1 104 ? -4.776 -1.394 14.686 1.00 88.88 104 ALA A O 1
ATOM 817 N N . CYS A 1 105 ? -3.216 -2.949 15.139 1.00 89.00 105 CYS A N 1
ATOM 818 C CA . CYS A 1 105 ? -2.756 -2.367 16.402 1.00 89.00 105 CYS A CA 1
ATOM 819 C C . CYS A 1 105 ? -1.676 -1.282 16.238 1.00 89.00 105 CYS A C 1
ATOM 821 O O . CYS A 1 105 ? -1.372 -0.575 17.200 1.00 89.00 105 CYS A O 1
ATOM 823 N N . ASP A 1 106 ? -1.087 -1.141 15.050 1.00 92.00 106 ASP A N 1
ATOM 824 C CA . ASP A 1 106 ? 0.006 -0.204 14.798 1.00 92.00 106 ASP A CA 1
ATOM 825 C C . ASP A 1 106 ? -0.526 1.217 14.563 1.00 92.00 106 ASP A C 1
ATOM 827 O O . ASP A 1 106 ? -1.089 1.548 13.517 1.00 92.00 106 ASP A O 1
ATOM 831 N N . GLN A 1 107 ? -0.322 2.094 15.547 1.00 92.44 107 GLN A N 1
ATOM 832 C CA . GLN A 1 107 ? -0.811 3.472 15.487 1.00 92.44 107 GLN A CA 1
ATOM 833 C C . GLN A 1 107 ? -0.205 4.289 14.343 1.00 92.44 107 GLN A C 1
ATOM 835 O O . GLN A 1 107 ? -0.847 5.243 13.894 1.00 92.44 107 GLN A O 1
ATOM 840 N N . GLN A 1 108 ? 1.012 3.972 13.896 1.00 91.81 108 GLN A N 1
ATOM 841 C CA . GLN A 1 108 ? 1.637 4.686 12.788 1.00 91.81 108 GLN A CA 1
ATOM 842 C C . GLN A 1 108 ? 0.924 4.332 11.483 1.00 91.81 108 GLN A C 1
ATOM 844 O O . GLN A 1 108 ? 0.457 5.231 10.785 1.00 91.81 108 GLN A O 1
ATOM 849 N N . ILE A 1 109 ? 0.710 3.038 11.231 1.00 91.94 109 ILE A N 1
ATOM 850 C CA . ILE A 1 109 ? -0.025 2.556 10.053 1.00 91.94 109 ILE A CA 1
ATOM 851 C C . ILE A 1 109 ? -1.434 3.157 10.005 1.00 91.94 109 ILE A C 1
ATOM 853 O O . ILE A 1 109 ? -1.871 3.637 8.958 1.00 91.94 109 ILE A O 1
ATOM 857 N N . LEU A 1 110 ? -2.146 3.188 11.137 1.00 92.56 110 LEU A N 1
ATOM 858 C CA . LEU A 1 110 ? -3.497 3.756 11.195 1.00 92.56 110 LEU A CA 1
ATOM 859 C C . LEU A 1 110 ? -3.531 5.252 10.854 1.00 92.56 110 LEU A C 1
ATOM 861 O O . LEU A 1 110 ? -4.463 5.703 10.183 1.00 92.56 110 LEU A O 1
ATOM 865 N N . LYS A 1 111 ? -2.533 6.020 11.306 1.00 93.19 111 LYS A N 1
ATOM 866 C CA . LYS A 1 111 ? -2.418 7.456 11.010 1.00 93.19 111 LYS A CA 1
ATOM 867 C C . LYS A 1 111 ? -2.060 7.695 9.550 1.00 93.19 111 LYS A C 1
ATOM 869 O O . LYS A 1 111 ? -2.715 8.511 8.900 1.00 93.19 111 LYS A O 1
ATOM 874 N N . ASP A 1 112 ? -1.079 6.961 9.041 1.00 91.94 112 ASP A N 1
ATOM 875 C CA . ASP A 1 112 ? -0.559 7.118 7.684 1.00 91.94 112 ASP A CA 1
ATOM 876 C C . ASP A 1 112 ? -1.631 6.767 6.641 1.00 91.94 112 ASP A C 1
ATOM 878 O O . ASP A 1 112 ? -1.858 7.527 5.695 1.00 91.94 112 ASP A O 1
ATOM 882 N N . LEU A 1 113 ? -2.397 5.695 6.882 1.00 90.94 113 LEU A N 1
ATOM 883 C CA . LEU A 1 113 ? -3.537 5.290 6.049 1.00 90.94 113 LEU A CA 1
ATOM 884 C C . LEU A 1 113 ? -4.836 6.062 6.341 1.00 90.94 113 LEU A C 1
ATOM 886 O O . LEU A 1 113 ? -5.829 5.877 5.634 1.00 90.94 113 LEU A O 1
ATOM 890 N N . LYS A 1 114 ? -4.852 6.925 7.367 1.00 91.81 114 LYS A N 1
ATOM 891 C CA . LYS A 1 114 ? -6.031 7.685 7.828 1.00 91.81 114 LYS A CA 1
ATOM 892 C C . LYS A 1 114 ? -7.248 6.788 8.101 1.00 91.81 114 LYS A C 1
ATOM 894 O O . LYS A 1 114 ? -8.378 7.122 7.731 1.00 91.81 114 LYS A O 1
ATOM 899 N N . ILE A 1 115 ? -7.020 5.649 8.757 1.00 92.69 115 ILE A N 1
ATOM 900 C CA . ILE A 1 115 ? -8.065 4.673 9.082 1.00 92.69 115 ILE A CA 1
ATOM 901 C C . ILE A 1 115 ? -9.054 5.274 10.082 1.00 92.69 115 ILE A C 1
ATOM 903 O O . ILE A 1 115 ? -8.675 5.737 11.155 1.00 92.69 115 ILE A O 1
ATOM 907 N N . LYS A 1 116 ? -10.341 5.241 9.729 1.00 93.56 116 LYS A N 1
ATOM 908 C CA . LYS A 1 116 ? -11.438 5.747 10.574 1.00 93.56 116 LYS A CA 1
ATOM 909 C C . LYS A 1 116 ? -12.207 4.645 11.292 1.00 93.56 116 LYS A C 1
ATOM 911 O O . LYS A 1 116 ? -12.834 4.904 12.312 1.00 93.56 116 LYS A O 1
ATOM 916 N N . ALA A 1 117 ? -12.189 3.439 10.738 1.00 93.25 117 ALA A N 1
ATOM 917 C CA . ALA A 1 117 ? -12.912 2.288 11.249 1.00 93.25 117 ALA A CA 1
ATOM 918 C C . ALA A 1 117 ? -12.131 1.012 10.929 1.00 93.25 117 ALA A C 1
ATOM 920 O O . ALA A 1 117 ? -11.427 0.951 9.922 1.00 93.25 117 ALA A O 1
ATOM 921 N N . GLN A 1 118 ? -12.274 0.005 11.783 1.00 91.75 118 GLN A N 1
ATOM 922 C CA . GLN A 1 118 ? -11.673 -1.313 11.611 1.00 91.75 118 GLN A CA 1
ATOM 923 C C . GLN A 1 118 ? -12.770 -2.370 11.706 1.00 91.75 118 GLN A C 1
ATOM 925 O O . GLN A 1 118 ? -13.698 -2.233 12.503 1.00 91.75 118 GLN A O 1
ATOM 930 N N . VAL A 1 119 ? -12.662 -3.416 10.891 1.00 91.81 119 VAL A N 1
ATOM 931 C CA . VAL A 1 119 ? -13.570 -4.565 10.921 1.00 91.81 119 VAL A CA 1
ATOM 932 C C . VAL A 1 119 ? -12.733 -5.807 11.187 1.00 91.81 119 VAL A C 1
ATOM 934 O O . VAL A 1 119 ? -11.932 -6.208 10.345 1.00 91.81 119 VAL A O 1
ATOM 937 N N . ASN A 1 120 ? -12.919 -6.410 12.360 1.00 90.00 120 ASN A N 1
ATOM 938 C CA . ASN A 1 120 ? -12.204 -7.618 12.758 1.00 90.00 120 ASN A CA 1
ATOM 939 C C . ASN A 1 120 ? -13.037 -8.842 12.382 1.00 90.00 120 ASN A C 1
ATOM 941 O O . ASN A 1 120 ? -14.119 -9.056 12.920 1.00 90.00 120 ASN A O 1
ATOM 945 N N . VAL A 1 121 ? -12.533 -9.631 11.434 1.00 86.00 121 VAL A N 1
ATOM 946 C CA . VAL A 1 121 ? -13.220 -10.837 10.935 1.00 86.00 121 VAL A CA 1
ATOM 947 C C . VAL A 1 121 ? -12.905 -12.066 11.799 1.00 86.00 121 VAL A C 1
ATOM 949 O O . VAL A 1 121 ? -13.650 -13.040 11.793 1.00 86.00 121 VAL A O 1
ATOM 952 N N . SER A 1 122 ? -11.823 -12.015 12.577 1.00 78.81 122 SER A N 1
ATOM 953 C CA . SER A 1 122 ? -11.413 -13.069 13.504 1.00 78.81 122 SER A CA 1
ATOM 954 C C . SER A 1 122 ? -11.085 -12.479 14.868 1.00 78.81 122 SER A C 1
ATOM 956 O O . SER A 1 122 ? -10.347 -11.495 14.940 1.00 78.81 122 SER A O 1
ATOM 958 N N . GLU A 1 123 ? -11.545 -13.119 15.937 1.00 70.56 123 GLU A N 1
ATOM 959 C CA . GLU A 1 123 ? -11.021 -12.857 17.275 1.00 70.56 123 GLU A CA 1
ATOM 960 C C . GLU A 1 123 ? -9.761 -13.702 17.473 1.00 70.56 123 GLU A C 1
ATOM 962 O O . GLU A 1 123 ? -9.819 -14.932 17.500 1.00 70.56 123 GLU A O 1
ATOM 967 N N . GLN A 1 124 ? -8.601 -13.050 17.546 1.00 64.38 124 GLN A N 1
ATOM 968 C CA . GLN A 1 124 ? -7.389 -13.697 18.039 1.00 64.38 124 GLN A CA 1
ATOM 969 C C . GLN A 1 124 ? -7.347 -13.519 19.561 1.00 64.38 124 GLN A C 1
ATOM 971 O O . GLN A 1 124 ? -7.565 -12.400 20.028 1.00 64.38 124 GLN A O 1
ATOM 976 N N . PRO A 1 125 ? -7.109 -14.590 20.340 1.00 57.81 125 PRO A N 1
ATOM 977 C CA . PRO A 1 125 ? -6.970 -14.466 21.784 1.00 57.81 125 PRO A CA 1
ATOM 978 C C . PRO A 1 125 ? -5.771 -13.569 22.114 1.00 57.81 125 PRO A C 1
ATOM 980 O O . PRO A 1 125 ? -4.721 -13.677 21.475 1.00 57.81 125 PRO A O 1
ATOM 983 N N . ALA A 1 126 ? -5.989 -12.665 23.072 1.00 53.34 126 ALA A N 1
ATO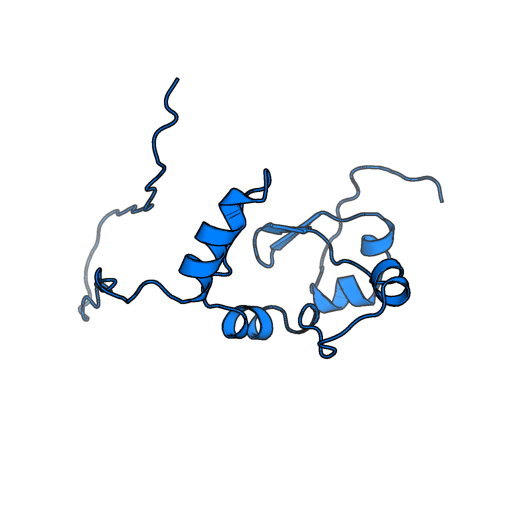M 984 C CA . ALA A 1 126 ? -4.997 -11.729 23.599 1.00 53.34 126 ALA A CA 1
ATOM 985 C C . ALA A 1 126 ? -3.841 -12.437 24.319 1.00 53.34 126 ALA A C 1
ATOM 987 O O . ALA A 1 126 ? -4.086 -13.509 24.923 1.00 53.34 126 ALA A O 1
#

Radius of gyration: 20.94 Å; Cα contacts (8 Å, |Δi|>4): 43; chains: 1; bounding box: 49×48×54 Å

Organism: NCBI:txid2861861

Sequence (126 aa):
LRFGSPNVCLSGSSASPESENTDSSSLCSQNAEEGTAIQYARSFQEFTLHPVLILRGGYRLFSACYPFLSTQKILWMPQELDNFQTYPVEILPAQLYMGSFKQACDQQILKDLKIKAQVNVSEQPA

Mean predicted aligned error: 14.26 Å

InterPro domains:
  IPR053272 Serine/threonine/tyrosine-interacting-like protein [PTHR46659] (28-125)

pLDDT: mean 74.94, std 22.01, range [25.94, 94.31]

Secondary structure (DSSP, 8-state):
-----------------------------TT----HHHHHHHHHHTT-SSPP---TTHHHHHHHH-GGG--S-S---HHHHHT--PPPEEEETTTEEE--HHHHT-HHHHHHTT------SS----

Foldseek 3Di:
DDDDDDPDDDDDDDDDDDDDDDPPPPPPPPPDPCDPLNVVLVVVVVVDPDRRDADDVHPVVVCVLQVVPDDPDPDDDPVRVVVDDDAFDDPDPLPDGHDDPVLVPDPVSCVSSVPPDDDDPDDDDD

Solvent-accessible surface area (backbone atoms only — not comparable to full-atom values): 9050 Å² total; per-residue (Å²): 135,86,81,76,84,84,87,78,82,90,82,86,86,84,87,88,88,88,79,94,81,80,90,74,73,78,74,71,65,92,74,66,73,82,49,69,69,57,57,50,42,56,65,50,43,79,78,44,96,61,88,75,82,78,67,80,76,40,68,69,50,48,39,70,77,39,54,88,74,52,71,90,67,94,75,76,55,71,73,57,57,76,67,53,83,77,77,59,49,74,79,37,89,99,77,40,71,54,68,54,70,74,53,75,69,31,67,63,56,36,59,76,70,62,62,87,77,84,84,83,91,69,90,74,85,132